Protein AF-A0A127T0J5-F1 (afdb_monomer_lite)

pLDDT: mean 83.64, std 13.62, range [43.72, 96.75]

Secondary structure (DSSP, 8-state):
---------B-TTT-PBP----B-TTT-PBP-TTT------TT--HHHHHHHHHHHHHHHHTT--

Foldseek 3Di:
DVPPDPDFDADPPPRHTDDDFDADPPPRHTDDPLPDADDADPPHDPVSRVVRVVVVVVVVVVVPD

Structure (mmCIF, N/CA/C/O backbone):
data_AF-A0A127T0J5-F1
#
_entry.id   AF-A0A127T0J5-F1
#
loop_
_atom_site.group_PDB
_atom_site.id
_atom_site.type_symbol
_atom_site.label_atom_id
_atom_site.label_alt_id
_atom_site.label_comp_id
_atom_site.label_asym_id
_atom_site.label_entity_id
_atom_site.label_seq_id
_atom_site.pdbx_PDB_ins_code
_atom_site.Cartn_x
_atom_site.Cartn_y
_atom_site.Cartn_z
_atom_site.occupancy
_atom_site.B_iso_or_equiv
_atom_site.auth_seq_id
_atom_site.auth_comp_id
_atom_site.auth_asym_id
_atom_site.auth_atom_id
_atom_site.pdbx_PDB_model_num
ATOM 1 N N . ALA A 1 1 ? -5.235 27.700 6.082 1.00 49.34 1 ALA A N 1
ATOM 2 C CA . ALA A 1 1 ? -6.624 27.844 6.576 1.00 49.34 1 ALA A CA 1
ATOM 3 C C . ALA A 1 1 ? -7.482 26.749 5.922 1.00 49.34 1 ALA A C 1
ATOM 5 O O . ALA A 1 1 ? -6.940 26.106 5.030 1.00 49.34 1 ALA A O 1
ATOM 6 N N . PRO A 1 2 ? -8.714 26.430 6.368 1.00 53.47 2 PRO A N 1
ATOM 7 C CA . PRO A 1 2 ? -9.483 25.246 5.924 1.00 53.47 2 PRO A CA 1
ATOM 8 C C . PRO A 1 2 ? -9.938 25.273 4.442 1.00 53.47 2 PRO A C 1
ATOM 10 O O . PRO A 1 2 ? -10.984 24.744 4.091 1.00 53.47 2 PRO A O 1
ATOM 13 N N . HIS A 1 3 ? -9.164 25.914 3.569 1.00 54.34 3 HIS A N 1
ATOM 14 C CA . HIS A 1 3 ? -9.474 26.276 2.191 1.00 54.34 3 HIS A CA 1
ATOM 15 C C . HIS A 1 3 ? -8.744 25.410 1.143 1.00 54.34 3 HIS A C 1
ATOM 17 O O . HIS A 1 3 ? -8.807 25.737 -0.033 1.00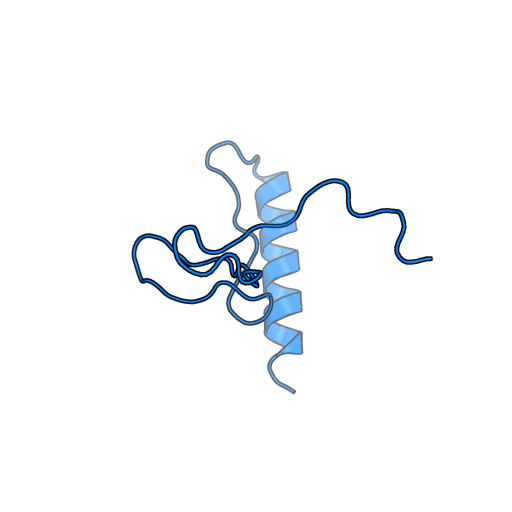 54.34 3 HIS A O 1
ATOM 23 N N . GLU A 1 4 ? -8.036 24.341 1.526 1.00 59.16 4 GLU A N 1
ATOM 24 C CA . GLU A 1 4 ? -7.158 23.587 0.602 1.00 59.16 4 GLU A CA 1
ATOM 25 C C . GLU A 1 4 ? -7.542 22.113 0.387 1.00 59.16 4 GLU A C 1
ATOM 27 O O . GLU A 1 4 ? -6.765 21.349 -0.178 1.00 59.16 4 GLU A O 1
ATOM 32 N N . ILE A 1 5 ? -8.742 21.678 0.785 1.00 65.50 5 ILE A N 1
ATOM 33 C CA . ILE A 1 5 ? -9.220 20.331 0.433 1.00 65.50 5 ILE A CA 1
ATOM 34 C C . ILE A 1 5 ? -10.248 20.456 -0.685 1.00 65.50 5 ILE A C 1
ATOM 36 O O . ILE A 1 5 ? -11.406 20.788 -0.443 1.00 65.50 5 ILE A O 1
ATOM 40 N N . ALA A 1 6 ? -9.812 20.184 -1.917 1.00 76.44 6 ALA A N 1
ATOM 41 C CA . ALA A 1 6 ? -10.672 20.251 -3.096 1.00 76.44 6 ALA A CA 1
ATOM 42 C C . ALA A 1 6 ? -11.774 19.173 -3.087 1.00 76.44 6 ALA A C 1
ATOM 44 O O . ALA A 1 6 ? -12.861 19.413 -3.605 1.00 76.44 6 ALA A O 1
ATOM 45 N N . MET A 1 7 ? -11.515 17.994 -2.497 1.00 80.75 7 MET A N 1
ATOM 46 C CA . MET A 1 7 ? -12.458 16.868 -2.435 1.00 80.75 7 MET A CA 1
ATOM 47 C C . MET A 1 7 ? -12.229 15.985 -1.199 1.00 80.75 7 MET A C 1
ATOM 49 O O . MET A 1 7 ? -11.093 15.790 -0.772 1.00 80.75 7 MET A O 1
ATOM 53 N N . ARG A 1 8 ? -13.311 15.415 -0.651 1.00 85.12 8 ARG A N 1
ATOM 54 C CA . ARG A 1 8 ? -13.302 14.449 0.466 1.00 85.12 8 ARG A CA 1
ATOM 55 C C . ARG A 1 8 ? -14.100 13.206 0.085 1.00 85.12 8 ARG A C 1
ATOM 57 O O . ARG A 1 8 ? -15.031 13.290 -0.713 1.00 85.12 8 ARG A O 1
ATOM 64 N N . LEU A 1 9 ? -13.755 12.064 0.674 1.00 89.31 9 LEU A N 1
ATOM 65 C CA . LEU A 1 9 ? -14.517 10.829 0.503 1.00 89.31 9 LEU A CA 1
ATOM 66 C C . LEU A 1 9 ? -15.719 10.831 1.450 1.00 89.31 9 LEU A C 1
ATOM 68 O O . LEU A 1 9 ? -15.584 11.136 2.634 1.00 89.31 9 LEU A O 1
ATOM 72 N N . GLY A 1 10 ? -16.891 10.483 0.926 1.00 93.31 10 GLY A N 1
ATOM 73 C CA . GLY A 1 10 ? -18.143 10.443 1.675 1.00 93.31 10 GLY A CA 1
ATOM 74 C C . GLY A 1 10 ? -18.822 9.084 1.575 1.00 93.31 10 GLY A C 1
ATOM 75 O O . GLY A 1 10 ? -18.650 8.343 0.609 1.00 93.31 10 GLY A O 1
ATOM 76 N N . ASP A 1 11 ? -19.594 8.745 2.596 1.00 94.25 11 ASP A N 1
ATOM 77 C CA . ASP A 1 11 ? -20.564 7.668 2.540 1.00 94.25 11 ASP A CA 1
ATOM 78 C C . ASP A 1 11 ? -21.729 8.051 1.627 1.00 94.25 11 ASP A C 1
ATOM 80 O O . ASP A 1 11 ? -22.303 9.130 1.762 1.00 94.25 11 ASP A O 1
ATOM 84 N N . LYS A 1 12 ? -22.072 7.161 0.692 1.00 95.25 12 LYS A N 1
ATOM 85 C CA . LYS A 1 12 ? -23.075 7.440 -0.338 1.00 95.25 12 LYS A CA 1
ATOM 86 C C . LYS A 1 12 ? -24.475 7.666 0.244 1.00 95.25 12 LYS A C 1
ATOM 88 O O . LYS A 1 12 ? -25.195 8.520 -0.259 1.00 95.25 12 LYS A O 1
ATOM 93 N N . GLU A 1 13 ? -24.851 6.911 1.273 1.00 96.75 13 GLU A N 1
ATOM 94 C CA . GLU A 1 13 ? -26.218 6.907 1.811 1.00 96.75 13 GLU A CA 1
ATOM 95 C C . GLU A 1 13 ? -26.424 8.006 2.861 1.00 96.75 13 GLU A C 1
ATOM 97 O O . GLU A 1 13 ? -27.467 8.650 2.916 1.00 96.75 13 GLU A O 1
ATOM 102 N N . THR A 1 14 ? -25.418 8.245 3.701 1.00 94.69 14 THR A N 1
ATOM 103 C CA . THR A 1 14 ? -25.504 9.177 4.836 1.00 94.69 14 THR A CA 1
ATOM 104 C C . THR A 1 14 ? -24.855 10.5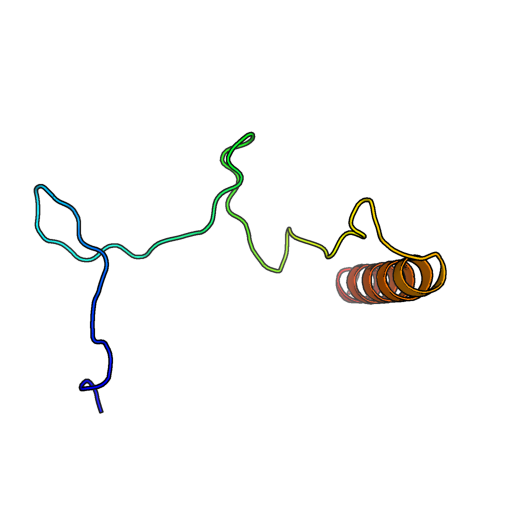31 4.566 1.00 94.69 14 THR A C 1
ATOM 106 O O . THR A 1 14 ? -25.033 11.456 5.359 1.00 94.69 14 THR A O 1
ATOM 109 N N . GLY A 1 15 ? -24.050 10.651 3.504 1.00 93.25 15 GLY A N 1
ATOM 110 C CA . GLY A 1 15 ? -23.275 11.853 3.186 1.00 93.25 15 GLY A CA 1
ATOM 111 C C . GLY A 1 15 ? -22.162 12.170 4.192 1.00 93.25 15 GLY A C 1
ATOM 112 O O . GLY A 1 15 ? -21.498 13.199 4.071 1.00 93.25 15 GLY A O 1
ATOM 113 N N . ARG A 1 16 ? -21.948 11.315 5.202 1.00 94.44 16 ARG A N 1
ATOM 114 C CA . ARG A 1 16 ? -20.917 11.522 6.221 1.00 94.44 16 ARG A CA 1
ATOM 115 C C . ARG A 1 16 ? -19.539 11.303 5.627 1.00 94.44 16 ARG A C 1
ATOM 117 O O . ARG A 1 16 ? -19.331 10.393 4.829 1.00 94.44 16 ARG A O 1
ATOM 124 N N . GLU A 1 17 ? -18.587 12.115 6.056 1.00 92.69 17 GLU A N 1
ATOM 125 C CA . GLU A 1 17 ? -17.196 11.940 5.667 1.00 92.69 17 GLU A CA 1
ATOM 126 C C . GLU A 1 17 ? -16.660 10.563 6.079 1.00 92.69 17 GLU A C 1
ATOM 128 O O . GLU A 1 17 ? -16.941 10.059 7.170 1.00 92.69 17 GLU A O 1
ATOM 133 N N . ARG A 1 18 ? -15.840 9.981 5.205 1.00 90.25 18 ARG A N 1
ATOM 134 C CA . ARG A 1 18 ? -15.082 8.765 5.470 1.00 90.25 18 ARG A CA 1
ATOM 135 C C . ARG A 1 18 ? -13.622 9.090 5.758 1.00 90.25 18 ARG A C 1
ATOM 137 O O . ARG A 1 18 ? -12.945 9.719 4.950 1.00 90.25 18 ARG A O 1
ATOM 144 N N . ASN A 1 19 ? -13.121 8.532 6.857 1.00 88.06 19 ASN A N 1
ATOM 145 C CA . ASN A 1 19 ? -11.690 8.408 7.109 1.00 88.06 19 ASN A CA 1
ATOM 146 C C . ASN A 1 19 ? -11.196 7.114 6.457 1.00 88.06 19 ASN A C 1
ATOM 148 O O . ASN A 1 19 ? -11.406 6.026 6.995 1.00 88.06 19 ASN A O 1
ATOM 152 N N . ALA A 1 20 ? -10.603 7.224 5.270 1.00 84.44 20 ALA A N 1
ATOM 153 C CA . ALA A 1 20 ? -10.080 6.064 4.560 1.00 84.44 20 ALA A CA 1
ATOM 154 C C . ALA A 1 20 ? -8.850 5.484 5.278 1.00 84.44 20 ALA A C 1
ATOM 156 O O . ALA A 1 20 ? -7.987 6.221 5.752 1.00 84.44 20 ALA A O 1
ATOM 157 N N . ILE A 1 21 ? -8.769 4.155 5.318 1.00 87.44 21 ILE A N 1
ATOM 158 C CA . ILE A 1 21 ? -7.575 3.407 5.719 1.00 87.44 21 ILE A CA 1
ATOM 159 C C . ILE A 1 21 ? -7.145 2.518 4.555 1.00 87.44 21 ILE A C 1
ATOM 161 O O . ILE A 1 21 ? -7.990 2.053 3.789 1.00 87.44 21 ILE A O 1
ATOM 165 N N . MET A 1 22 ? -5.841 2.282 4.419 1.00 90.50 22 MET A N 1
ATOM 166 C CA . MET A 1 22 ? -5.336 1.257 3.508 1.00 90.50 22 MET A CA 1
ATOM 167 C C . MET A 1 22 ? -5.453 -0.109 4.179 1.00 90.50 22 MET A C 1
ATOM 169 O O . MET A 1 22 ? -5.101 -0.260 5.351 1.00 90.50 22 MET A O 1
ATOM 173 N N . VAL A 1 23 ? -5.954 -1.088 3.434 1.00 94.12 23 VAL A N 1
ATOM 174 C CA . VAL A 1 23 ? -6.078 -2.480 3.870 1.00 94.12 23 VAL A CA 1
ATOM 175 C C . VAL A 1 23 ? -5.441 -3.389 2.830 1.00 94.12 23 VAL A C 1
ATOM 177 O O . VAL A 1 23 ? -5.510 -3.102 1.633 1.00 94.12 23 VAL A O 1
ATOM 180 N N . ASP A 1 24 ? -4.809 -4.459 3.295 1.00 93.69 24 ASP A N 1
ATOM 181 C CA . ASP A 1 24 ? -4.375 -5.560 2.450 1.00 93.69 24 ASP A CA 1
ATOM 182 C C . ASP A 1 24 ? -5.617 -6.259 1.884 1.00 93.69 24 ASP A C 1
ATOM 184 O O . ASP A 1 24 ? -6.552 -6.589 2.618 1.00 93.69 24 ASP A O 1
ATOM 188 N N . ALA A 1 25 ? -5.666 -6.413 0.562 1.00 94.19 25 ALA A N 1
ATOM 189 C CA . ALA A 1 25 ? -6.853 -6.917 -0.120 1.00 94.19 25 ALA A CA 1
ATOM 190 C C . ALA A 1 25 ? -7.082 -8.418 0.114 1.00 94.19 25 ALA A C 1
ATOM 192 O O . ALA A 1 25 ? -8.226 -8.867 0.039 1.00 94.19 25 ALA A O 1
ATOM 193 N N . ASP A 1 26 ? -6.021 -9.170 0.404 1.00 95.88 26 ASP A N 1
ATOM 194 C CA . ASP A 1 26 ? -6.072 -10.619 0.559 1.00 95.88 26 ASP A CA 1
ATOM 195 C C . ASP A 1 26 ? -6.385 -11.008 2.009 1.00 95.88 26 ASP A C 1
ATOM 197 O O . ASP A 1 26 ? -7.148 -11.943 2.257 1.00 95.88 26 ASP A O 1
ATOM 201 N N . THR A 1 27 ? -5.828 -10.283 2.982 1.00 93.50 27 THR A N 1
ATOM 202 C CA . THR A 1 27 ? -5.968 -10.603 4.413 1.00 93.50 27 THR A CA 1
ATOM 203 C C . THR A 1 27 ? -6.988 -9.731 5.142 1.00 93.50 27 THR A C 1
ATOM 205 O O . THR A 1 27 ? -7.474 -10.109 6.209 1.00 93.50 27 THR A O 1
ATOM 208 N N . GLY A 1 28 ? -7.318 -8.558 4.594 1.00 93.56 28 GLY A N 1
ATOM 209 C CA . GLY A 1 28 ? -8.126 -7.541 5.269 1.00 93.56 28 GLY A CA 1
ATOM 210 C C . GLY A 1 28 ? -7.386 -6.807 6.392 1.00 93.56 28 GLY A C 1
ATOM 211 O O . GLY A 1 28 ? -7.997 -6.002 7.100 1.00 93.56 28 GLY A O 1
ATOM 212 N N . GLU A 1 29 ? -6.088 -7.064 6.580 1.00 94.31 29 GLU A N 1
ATOM 213 C CA . GLU A 1 29 ? -5.287 -6.397 7.601 1.00 94.31 29 GLU A CA 1
ATOM 214 C C . GLU A 1 29 ? -5.100 -4.913 7.258 1.00 94.31 29 GLU A C 1
ATOM 216 O O . GLU A 1 29 ? -4.859 -4.533 6.111 1.00 94.31 29 GLU A O 1
ATOM 221 N N . LYS A 1 30 ? -5.197 -4.040 8.265 1.00 94.12 30 LYS A N 1
ATOM 222 C CA . LYS A 1 30 ? -4.886 -2.619 8.094 1.00 94.12 30 LYS A CA 1
ATOM 223 C C . LYS A 1 30 ? -3.394 -2.457 7.820 1.00 94.12 30 LYS A C 1
ATOM 225 O O . LYS A 1 30 ? -2.585 -2.881 8.633 1.00 94.12 30 LYS A O 1
ATOM 230 N N . ILE A 1 31 ? -3.034 -1.751 6.755 1.00 92.81 31 ILE A N 1
ATOM 231 C CA . ILE A 1 31 ? -1.636 -1.426 6.456 1.00 92.81 31 ILE A CA 1
ATOM 232 C C . ILE A 1 31 ? -1.224 -0.204 7.284 1.00 92.81 31 ILE A C 1
ATOM 234 O O . ILE A 1 31 ? -1.851 0.858 7.204 1.00 92.81 31 ILE A O 1
ATOM 238 N N . THR A 1 32 ? -0.163 -0.344 8.072 1.00 89.69 32 THR A N 1
ATOM 239 C CA . THR A 1 32 ? 0.438 0.718 8.885 1.00 89.69 32 THR A CA 1
ATOM 240 C C . THR A 1 32 ? 1.964 0.713 8.744 1.00 89.69 32 THR A C 1
ATOM 242 O O . THR A 1 32 ? 2.540 -0.294 8.334 1.00 89.69 32 THR A O 1
ATOM 245 N N . PRO A 1 33 ? 2.662 1.816 9.072 1.00 86.00 33 PRO A N 1
ATOM 246 C CA . PRO A 1 33 ? 4.126 1.828 9.099 1.00 86.00 33 PRO A CA 1
ATOM 247 C C . PRO A 1 33 ? 4.738 0.761 10.019 1.00 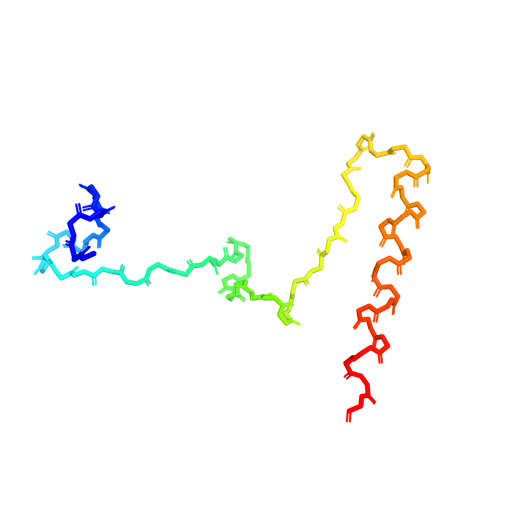86.00 33 PRO A C 1
ATOM 249 O O . PRO A 1 33 ? 5.842 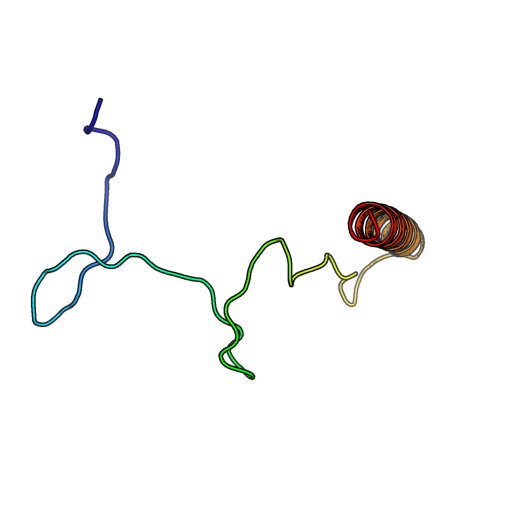0.297 9.761 1.00 86.00 33 PRO A O 1
ATOM 252 N N . GLU A 1 34 ? 4.027 0.372 11.078 1.00 86.31 34 GLU A N 1
ATOM 253 C CA . GLU A 1 34 ? 4.487 -0.595 12.078 1.00 86.31 34 GLU A CA 1
ATOM 254 C C . GLU A 1 34 ? 4.397 -2.049 11.594 1.00 86.31 34 GLU A C 1
ATOM 256 O O . GLU A 1 34 ? 5.188 -2.877 12.040 1.00 86.31 34 GLU A O 1
ATOM 261 N N . ASN A 1 35 ? 3.468 -2.370 10.685 1.00 88.38 35 ASN A N 1
ATOM 262 C CA . ASN A 1 35 ? 3.301 -3.724 10.139 1.00 88.38 35 ASN A CA 1
ATOM 263 C C . ASN A 1 35 ? 3.688 -3.858 8.657 1.00 88.38 35 ASN A C 1
ATOM 265 O O . ASN A 1 35 ? 3.468 -4.907 8.055 1.00 88.38 35 ASN A O 1
ATOM 269 N N . THR A 1 36 ? 4.289 -2.826 8.057 1.00 88.00 36 THR A N 1
ATOM 270 C CA . THR A 1 36 ? 4.702 -2.842 6.650 1.00 88.00 36 THR A CA 1
ATOM 271 C C . THR A 1 36 ? 6.198 -2.596 6.479 1.00 88.00 36 THR A C 1
ATOM 273 O O . THR A 1 36 ? 6.828 -1.854 7.230 1.00 88.00 36 THR A O 1
ATOM 276 N N . VAL A 1 37 ? 6.788 -3.211 5.451 1.00 87.19 37 VAL A N 1
ATOM 277 C CA . VAL A 1 37 ? 8.205 -3.045 5.102 1.00 87.19 37 VAL A CA 1
ATOM 278 C C . VAL A 1 37 ? 8.382 -2.870 3.599 1.00 87.19 37 VAL A C 1
ATOM 280 O O . VAL A 1 37 ? 7.610 -3.386 2.794 1.00 87.19 37 VAL A O 1
ATOM 283 N N . LEU A 1 38 ? 9.455 -2.186 3.198 1.00 86.19 38 LEU A N 1
ATOM 284 C CA . LEU A 1 38 ? 9.825 -2.064 1.788 1.00 86.19 38 LEU A CA 1
ATOM 285 C C . LEU A 1 38 ? 10.342 -3.401 1.245 1.00 86.19 38 LEU A C 1
ATOM 287 O O . LEU A 1 38 ? 11.245 -4.005 1.828 1.00 86.19 38 LEU A O 1
ATOM 291 N N . LEU A 1 39 ? 9.823 -3.840 0.097 1.00 87.69 39 LEU A N 1
ATOM 292 C CA . LEU A 1 39 ? 10.285 -5.026 -0.629 1.00 87.69 39 LEU A CA 1
ATOM 293 C C . LEU A 1 39 ? 10.906 -4.632 -1.974 1.00 87.69 39 LEU A C 1
ATOM 295 O O . LEU A 1 39 ? 10.514 -3.644 -2.591 1.00 87.69 39 LEU A O 1
ATOM 299 N N . ALA A 1 40 ? 11.885 -5.415 -2.428 1.00 90.19 40 ALA A N 1
ATOM 300 C CA . ALA A 1 40 ? 12.441 -5.264 -3.766 1.00 90.19 40 ALA A CA 1
ATOM 301 C C . ALA A 1 40 ? 11.440 -5.805 -4.792 1.00 90.19 40 ALA A C 1
ATOM 303 O O . ALA A 1 40 ? 10.937 -6.917 -4.638 1.00 90.19 40 ALA A O 1
ATOM 304 N N . GLY A 1 41 ? 11.152 -5.015 -5.827 1.00 90.81 41 GLY A N 1
ATOM 305 C CA . GLY A 1 41 ? 10.297 -5.457 -6.924 1.00 90.81 41 GLY A CA 1
ATOM 306 C C . GLY A 1 41 ? 10.986 -6.499 -7.819 1.00 90.81 41 GLY A C 1
ATOM 307 O O . GLY A 1 41 ? 12.212 -6.617 -7.784 1.00 90.81 41 GLY A O 1
ATOM 308 N N . PRO A 1 42 ? 10.233 -7.205 -8.683 1.00 91.88 42 PRO A N 1
ATOM 309 C CA . PRO A 1 42 ? 10.774 -8.275 -9.531 1.00 91.88 42 PRO A CA 1
ATOM 310 C C . PRO A 1 42 ? 11.903 -7.843 -10.480 1.00 91.88 42 PRO A C 1
ATOM 312 O O . PRO A 1 42 ? 12.727 -8.661 -10.871 1.00 91.88 42 PRO A O 1
ATOM 315 N N . ALA A 1 43 ? 11.948 -6.560 -10.846 1.00 94.81 43 ALA A N 1
ATOM 316 C CA . ALA A 1 43 ? 12.969 -5.985 -11.722 1.00 94.81 43 ALA A CA 1
ATOM 317 C C . ALA A 1 43 ? 14.122 -5.301 -10.959 1.00 94.81 43 ALA A C 1
ATOM 319 O O . ALA A 1 43 ? 14.929 -4.598 -11.566 1.00 94.81 43 ALA A O 1
ATOM 320 N N . ALA A 1 44 ? 14.183 -5.433 -9.631 1.00 94.31 44 ALA A N 1
ATOM 321 C CA . ALA A 1 44 ? 15.220 -4.790 -8.836 1.00 94.31 44 ALA A CA 1
ATOM 322 C C . ALA A 1 44 ? 16.605 -5.352 -9.181 1.00 94.31 44 ALA A C 1
ATOM 324 O O . ALA A 1 44 ? 16.815 -6.565 -9.213 1.00 94.31 44 ALA A O 1
ATOM 325 N N . THR A 1 45 ? 17.570 -4.457 -9.387 1.00 95.56 45 THR A N 1
ATOM 326 C CA . THR A 1 45 ? 18.967 -4.856 -9.560 1.00 95.56 45 THR A CA 1
ATOM 327 C C . THR A 1 45 ? 19.538 -5.367 -8.238 1.00 95.56 45 THR A C 1
ATOM 329 O O . THR A 1 45 ? 19.017 -5.083 -7.155 1.00 95.56 45 THR A O 1
ATOM 332 N N . GLU A 1 46 ? 20.657 -6.088 -8.298 1.00 93.38 46 GLU A N 1
ATOM 333 C CA . GLU A 1 46 ? 21.346 -6.547 -7.088 1.00 93.38 46 GLU A CA 1
ATOM 334 C C . GLU A 1 46 ? 21.729 -5.403 -6.148 1.00 93.38 46 GLU A C 1
ATOM 336 O O . GLU A 1 46 ? 21.640 -5.538 -4.928 1.00 93.38 46 GLU A O 1
ATOM 341 N N . GLU A 1 47 ? 22.143 -4.265 -6.701 1.00 93.25 47 GLU A N 1
ATOM 342 C CA . GLU A 1 47 ? 22.473 -3.080 -5.916 1.00 93.25 47 GLU A CA 1
ATOM 343 C C . GLU A 1 47 ? 21.241 -2.546 -5.176 1.00 93.25 47 GLU A C 1
ATOM 345 O O . GLU A 1 47 ? 21.295 -2.315 -3.964 1.00 93.25 47 GLU A O 1
ATOM 3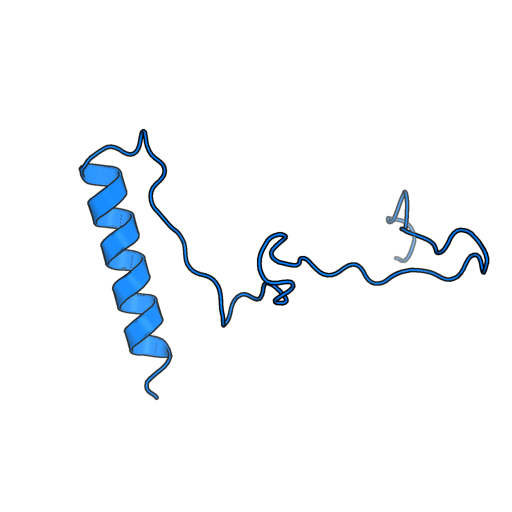50 N N . THR A 1 48 ? 20.098 -2.450 -5.863 1.00 92.19 48 THR A N 1
ATOM 351 C CA . THR A 1 48 ? 18.822 -2.070 -5.245 1.00 92.19 48 THR A CA 1
ATOM 352 C C . THR A 1 48 ? 18.419 -3.054 -4.144 1.00 92.19 48 THR A C 1
ATOM 354 O O . THR A 1 48 ? 18.027 -2.631 -3.054 1.00 92.19 48 THR A O 1
ATOM 357 N N . MET A 1 49 ? 18.581 -4.361 -4.372 1.00 90.81 49 MET A N 1
ATOM 358 C CA . MET A 1 49 ? 18.305 -5.381 -3.356 1.00 90.81 49 MET A CA 1
ATOM 359 C C . MET A 1 49 ? 19.184 -5.213 -2.109 1.00 90.81 49 MET A C 1
ATOM 361 O O . MET A 1 49 ? 18.678 -5.310 -0.989 1.00 90.81 49 MET A O 1
ATOM 365 N N . ARG A 1 50 ? 20.481 -4.904 -2.265 1.00 89.19 50 ARG A N 1
ATOM 366 C CA . ARG A 1 50 ? 21.390 -4.656 -1.128 1.00 89.19 50 ARG A CA 1
ATOM 367 C C . ARG A 1 50 ? 20.945 -3.459 -0.289 1.00 89.19 50 ARG A C 1
ATOM 369 O O . ARG A 1 50 ? 20.956 -3.546 0.940 1.00 89.19 50 ARG A O 1
ATOM 376 N N . VAL A 1 51 ? 20.529 -2.364 -0.929 1.00 89.25 51 VAL A N 1
ATOM 377 C CA . VAL A 1 51 ? 20.032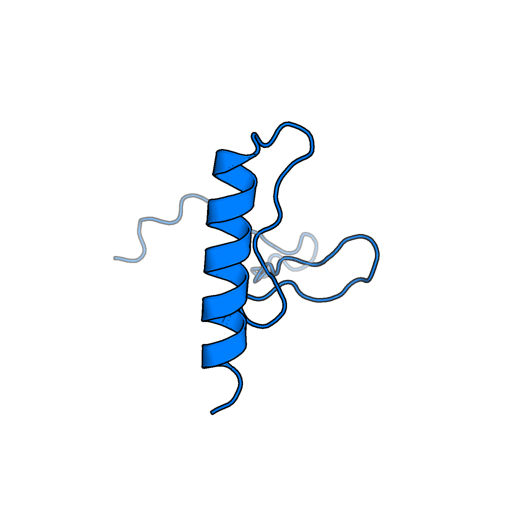 -1.170 -0.225 1.00 89.25 51 VAL A CA 1
ATOM 378 C C . VAL A 1 51 ? 18.761 -1.493 0.560 1.00 89.25 51 VAL A C 1
ATOM 380 O O . VAL A 1 51 ? 18.692 -1.184 1.749 1.00 89.25 51 VAL A O 1
ATOM 383 N N . ILE A 1 52 ? 17.794 -2.172 -0.063 1.00 88.75 52 ILE A N 1
ATOM 384 C CA . ILE A 1 52 ? 16.527 -2.545 0.585 1.00 88.75 52 ILE A CA 1
ATOM 385 C C . ILE A 1 52 ? 16.772 -3.478 1.776 1.00 88.75 52 ILE A C 1
ATOM 387 O O . ILE A 1 52 ? 16.236 -3.250 2.860 1.00 88.75 52 ILE A O 1
ATOM 391 N N . ASN A 1 53 ? 17.640 -4.479 1.624 1.00 84.75 53 ASN A N 1
ATOM 392 C CA . ASN A 1 53 ? 17.986 -5.390 2.715 1.00 84.75 53 ASN A CA 1
ATOM 393 C C . ASN A 1 53 ? 18.685 -4.678 3.882 1.00 84.75 53 ASN A C 1
ATOM 395 O O . ASN A 1 53 ? 18.457 -5.031 5.039 1.00 84.75 53 ASN A O 1
ATOM 399 N N . ARG A 1 54 ? 19.498 -3.649 3.607 1.00 83.81 54 ARG A N 1
ATOM 400 C CA . ARG A 1 54 ? 20.098 -2.815 4.658 1.00 83.81 54 ARG A CA 1
ATOM 401 C C . ARG A 1 54 ? 19.037 -2.026 5.425 1.00 83.81 54 ARG A C 1
ATOM 403 O O . ARG A 1 54 ? 19.090 -1.996 6.649 1.00 83.81 54 ARG A O 1
ATOM 410 N N . VAL A 1 55 ? 18.079 -1.418 4.723 1.00 82.62 55 VAL A N 1
ATOM 411 C CA . VAL A 1 55 ? 16.989 -0.650 5.352 1.00 82.62 55 VAL A CA 1
ATOM 412 C C . VAL A 1 55 ? 16.127 -1.552 6.237 1.00 82.62 55 VAL A C 1
ATOM 414 O O . VAL A 1 55 ? 15.885 -1.202 7.387 1.00 82.62 55 VAL A O 1
ATOM 417 N N . LYS A 1 56 ? 15.757 -2.747 5.752 1.00 79.75 56 LYS A N 1
ATOM 418 C CA . LYS A 1 56 ? 15.006 -3.739 6.542 1.00 79.75 56 LYS A CA 1
ATOM 419 C C . LYS A 1 56 ? 15.683 -4.067 7.874 1.00 79.75 56 LYS A C 1
ATOM 421 O O . LYS A 1 56 ? 15.013 -4.096 8.899 1.00 79.75 56 LYS A O 1
ATOM 426 N N . ARG A 1 57 ? 17.003 -4.284 7.857 1.00 74.12 57 ARG A N 1
ATOM 427 C CA . ARG A 1 57 ? 17.780 -4.618 9.060 1.00 74.12 57 ARG A CA 1
ATOM 428 C C . ARG A 1 57 ? 17.738 -3.499 10.106 1.00 74.12 57 ARG A C 1
ATOM 430 O O . ARG A 1 57 ? 17.468 -3.762 11.271 1.00 74.12 57 ARG A O 1
ATOM 437 N N . ILE A 1 58 ? 17.934 -2.252 9.678 1.00 72.12 58 ILE A N 1
ATOM 438 C CA . ILE A 1 58 ? 17.893 -1.085 10.575 1.00 72.12 58 ILE A CA 1
ATOM 439 C C . ILE A 1 58 ? 16.503 -0.938 11.210 1.00 72.12 58 ILE A C 1
ATOM 441 O O . ILE A 1 58 ? 16.391 -0.649 12.398 1.00 72.12 58 ILE A O 1
ATOM 445 N N . SER A 1 59 ? 15.437 -1.155 10.434 1.00 67.25 59 SER A N 1
ATOM 446 C CA . SER A 1 59 ? 14.065 -1.101 10.947 1.00 67.25 59 SER A CA 1
ATOM 447 C C . SER A 1 59 ? 13.776 -2.201 11.973 1.00 67.25 59 SER A C 1
ATOM 449 O O . SER A 1 59 ? 13.112 -1.922 12.964 1.00 67.25 59 SER A O 1
ATOM 451 N N . SER A 1 60 ? 14.302 -3.420 11.785 1.00 64.81 60 SER A N 1
ATOM 452 C CA . SER A 1 60 ? 14.139 -4.505 12.766 1.00 64.81 60 SER A CA 1
ATOM 453 C C . SER A 1 60 ? 14.914 -4.279 14.065 1.00 64.81 60 SER A C 1
ATOM 455 O O . SER A 1 60 ? 14.449 -4.679 15.124 1.00 64.81 60 SER A O 1
ATOM 457 N N . GLU A 1 61 ? 16.073 -3.618 14.003 1.00 64.00 61 GLU A N 1
ATOM 458 C CA . GLU A 1 61 ? 16.888 -3.312 15.188 1.00 64.00 61 GLU A CA 1
ATOM 459 C C . GLU A 1 61 ? 16.250 -2.216 16.057 1.00 64.00 61 GLU A C 1
ATOM 461 O O . GLU A 1 61 ? 16.378 -2.246 17.274 1.00 64.00 61 GLU A O 1
ATOM 466 N N . LYS A 1 62 ? 15.507 -1.281 15.450 1.00 60.19 62 LYS A N 1
ATOM 467 C CA . LYS A 1 62 ? 14.809 -0.197 16.163 1.00 60.19 62 LYS A CA 1
ATOM 468 C C . LYS A 1 62 ? 13.502 -0.604 16.853 1.00 60.19 62 LYS A C 1
ATOM 470 O O . LYS A 1 62 ? 12.982 0.184 17.630 1.00 60.19 62 LYS A O 1
ATOM 475 N N . GLY A 1 63 ? 12.948 -1.776 16.544 1.00 55.59 63 GLY A N 1
ATOM 476 C CA . GLY A 1 63 ? 11.723 -2.291 17.173 1.00 55.59 63 GLY A CA 1
ATOM 477 C C . GLY A 1 63 ? 11.969 -3.237 18.354 1.00 55.59 63 GLY A C 1
ATOM 478 O O . GLY A 1 63 ? 11.013 -3.810 18.866 1.00 55.59 63 GLY A O 1
ATOM 479 N N . ALA A 1 64 ? 13.232 -3.456 18.735 1.00 55.19 64 ALA A N 1
ATOM 480 C CA . ALA A 1 64 ? 13.648 -4.401 19.775 1.00 55.19 64 ALA A CA 1
ATOM 481 C C . ALA A 1 64 ? 14.029 -3.728 21.114 1.00 55.19 64 ALA A C 1
ATOM 483 O O . ALA A 1 64 ? 14.595 -4.391 21.983 1.00 55.19 64 ALA A O 1
ATOM 484 N N . GLU A 1 65 ? 13.732 -2.434 21.264 1.00 43.72 65 GLU A N 1
ATOM 485 C CA . GLU A 1 65 ? 13.965 -1.596 22.453 1.00 43.72 65 GLU A CA 1
ATOM 486 C C . GLU A 1 65 ? 12.622 -1.133 23.037 1.00 43.72 65 GLU A C 1
ATOM 488 O O . GLU A 1 65 ? 12.475 -1.177 24.279 1.00 43.72 65 GLU A O 1
#

Radius of gyration: 18.39 Å; chains: 1; bounding box: 49×38×34 Å

Sequence (65 aa):
APHEIAMRLGDKETGRERNAIMVDADTGEKITPENTVLLAGPAATEETMRVINRVKRISSEKGAE